Protein AF-A0A679IEU0-F1 (afdb_monomer_lite)

pLDDT: mean 72.23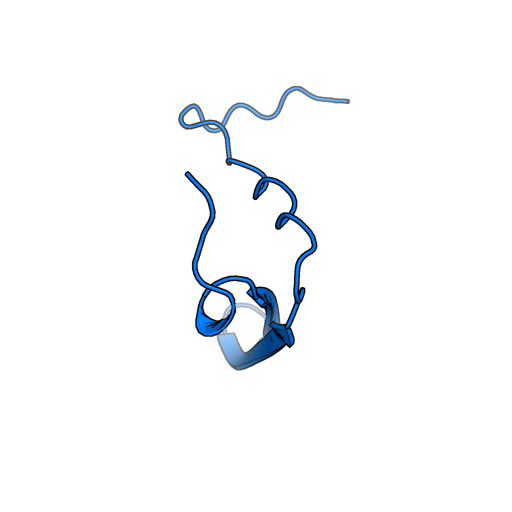, std 9.71, range [49.25, 83.88]

Organism: NCBI:txid1805431

Foldseek 3Di:
DDDPQVPQWDWDWDFDDDDPDTPDIDIDIDGPGRDHRDDDPPCPPVVDDDDD

Radius of gyration: 15.42 Å; chains: 1; bounding box: 28×32×36 Å

Structure (mmCIF, N/CA/C/O backbone):
data_AF-A0A679IEU0-F1
#
_entry.id   AF-A0A679IEU0-F1
#
loop_
_atom_site.group_PDB
_atom_site.id
_atom_site.type_symbol
_atom_site.label_atom_id
_atom_site.label_alt_id
_atom_site.label_comp_id
_atom_site.label_asym_id
_atom_site.label_entity_id
_atom_site.label_seq_id
_atom_site.pdbx_PDB_ins_code
_atom_site.Cartn_x
_atom_site.Cartn_y
_atom_site.Cartn_z
_atom_site.occupancy
_atom_site.B_iso_or_equiv
_atom_site.au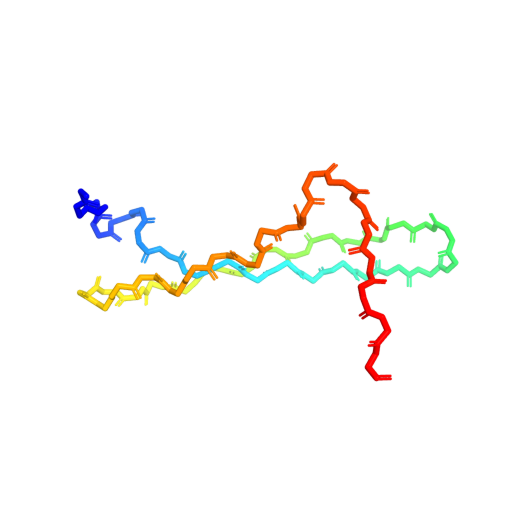th_seq_id
_atom_site.auth_comp_id
_atom_site.auth_asym_id
_atom_site.auth_atom_id
_atom_site.pdbx_PDB_model_num
ATOM 1 N N . MET A 1 1 ? -11.242 16.447 9.045 1.00 60.50 1 MET A N 1
ATOM 2 C CA . MET A 1 1 ? -12.125 15.426 9.644 1.00 60.50 1 MET A CA 1
ATOM 3 C C . MET A 1 1 ? -11.282 14.204 9.995 1.00 60.50 1 MET A C 1
ATOM 5 O O . MET A 1 1 ? -10.485 13.785 9.162 1.00 60.50 1 MET A O 1
ATOM 9 N N . TYR A 1 2 ? -11.361 13.713 11.232 1.00 66.62 2 TYR A N 1
ATOM 10 C CA . TYR A 1 2 ? -10.629 12.524 11.691 1.00 66.62 2 TYR A CA 1
ATOM 11 C C . TYR A 1 2 ? -11.228 11.269 11.037 1.00 66.62 2 TYR A C 1
ATOM 13 O O . TYR A 1 2 ? -12.451 11.130 11.011 1.00 66.62 2 TYR A O 1
ATOM 21 N N . LYS A 1 3 ? -10.397 10.388 10.459 1.00 69.50 3 LYS A N 1
ATOM 22 C CA . LYS A 1 3 ? -10.875 9.109 9.909 1.00 69.50 3 LYS A CA 1
ATOM 23 C C . LYS A 1 3 ? -11.052 8.100 11.052 1.00 69.50 3 LYS A C 1
ATOM 25 O O . LYS A 1 3 ? -10.179 8.046 11.914 1.00 69.50 3 LYS A O 1
ATOM 30 N N . PRO A 1 4 ? -12.117 7.277 11.038 1.00 78.81 4 PRO A N 1
ATOM 31 C CA . PRO A 1 4 ? -12.273 6.179 11.988 1.00 78.81 4 PRO A CA 1
ATOM 32 C C . PRO A 1 4 ? -11.038 5.267 12.009 1.00 78.81 4 PRO A C 1
ATOM 34 O O . PRO A 1 4 ? -10.436 5.033 10.960 1.00 78.81 4 PRO A O 1
ATOM 37 N N . GLN A 1 5 ? -10.678 4.723 13.177 1.00 69.88 5 GLN A N 1
ATOM 38 C CA . GLN A 1 5 ? -9.455 3.924 13.368 1.00 69.88 5 GLN A CA 1
ATOM 39 C C . GLN A 1 5 ? -9.332 2.741 12.406 1.00 69.88 5 GLN A C 1
ATOM 41 O O . GLN A 1 5 ? -8.257 2.507 11.862 1.00 69.88 5 GLN A O 1
ATOM 46 N N . TYR A 1 6 ? -10.436 2.047 12.124 1.00 75.38 6 TYR A N 1
ATOM 47 C CA . TYR A 1 6 ? -10.460 0.924 11.182 1.00 75.38 6 TYR A CA 1
ATOM 48 C C . TYR A 1 6 ? -10.205 1.344 9.718 1.00 75.38 6 TYR A C 1
ATOM 50 O O . TYR A 1 6 ? -9.902 0.504 8.876 1.00 75.38 6 TYR A O 1
ATOM 58 N N . LEU A 1 7 ? -10.294 2.643 9.403 1.00 74.88 7 LEU A N 1
ATOM 59 C CA . LEU A 1 7 ? -9.958 3.229 8.097 1.00 74.88 7 LEU A CA 1
ATOM 60 C C . LEU A 1 7 ? -8.618 3.976 8.105 1.00 74.88 7 LEU A C 1
ATOM 62 O O . LEU A 1 7 ? -8.164 4.431 7.050 1.00 74.88 7 LEU A O 1
ATOM 66 N N . ASN A 1 8 ? -7.987 4.119 9.272 1.00 83.38 8 ASN A N 1
ATOM 67 C CA . ASN A 1 8 ? -6.707 4.790 9.443 1.00 83.38 8 ASN A CA 1
ATOM 68 C C . ASN A 1 8 ? -5.554 3.785 9.312 1.00 83.38 8 ASN A C 1
ATOM 70 O O . ASN A 1 8 ? -4.880 3.431 10.279 1.00 83.38 8 ASN A O 1
ATOM 74 N N . VAL A 1 9 ? -5.370 3.295 8.088 1.00 82.38 9 VAL A N 1
ATOM 75 C CA . VAL A 1 9 ? -4.354 2.295 7.746 1.00 82.38 9 VAL A CA 1
ATOM 76 C C . VAL A 1 9 ? -3.371 2.850 6.721 1.00 82.38 9 VAL A C 1
ATOM 78 O O . VAL A 1 9 ? -3.769 3.548 5.777 1.00 82.38 9 VAL A O 1
ATOM 81 N N . ASP A 1 10 ? -2.094 2.520 6.888 1.00 83.19 10 ASP A N 1
ATOM 82 C CA . ASP A 1 10 ? -1.108 2.661 5.823 1.00 83.19 10 ASP A CA 1
ATOM 83 C C . ASP A 1 10 ? -1.192 1.443 4.901 1.00 83.19 10 ASP A C 1
ATOM 85 O O . ASP A 1 10 ? -1.364 0.308 5.354 1.00 83.19 10 ASP A O 1
ATOM 89 N N . ARG A 1 11 ? -1.154 1.691 3.591 1.00 82.12 11 ARG A N 1
ATOM 90 C CA . ARG A 1 11 ? -1.278 0.649 2.568 1.00 82.12 11 ARG A CA 1
ATOM 91 C C . ARG A 1 11 ? -0.028 0.686 1.719 1.00 82.12 11 ARG A C 1
ATOM 93 O O . ARG A 1 11 ? 0.259 1.699 1.091 1.00 82.12 11 ARG A O 1
ATOM 100 N N . GLN A 1 12 ? 0.679 -0.431 1.688 1.00 79.31 12 GLN A N 1
ATOM 101 C CA . GLN A 1 12 ? 1.844 -0.601 0.837 1.00 79.31 12 GLN A CA 1
ATOM 102 C C . GLN A 1 12 ? 1.521 -1.660 -0.204 1.00 79.31 12 GLN A C 1
ATOM 104 O O . GLN A 1 12 ? 1.187 -2.801 0.124 1.00 79.31 12 GLN A O 1
ATOM 109 N N . GLU A 1 13 ? 1.584 -1.247 -1.463 1.00 80.19 13 GLU A N 1
ATOM 110 C CA . GLU A 1 13 ? 1.386 -2.115 -2.613 1.00 80.19 13 GLU A CA 1
ATOM 111 C C . GLU A 1 13 ? 2.754 -2.506 -3.155 1.00 80.19 13 GLU A C 1
ATOM 113 O O . GLU A 1 13 ? 3.585 -1.653 -3.473 1.00 80.19 13 GLU A O 1
ATOM 118 N N . LYS A 1 14 ? 3.001 -3.812 -3.2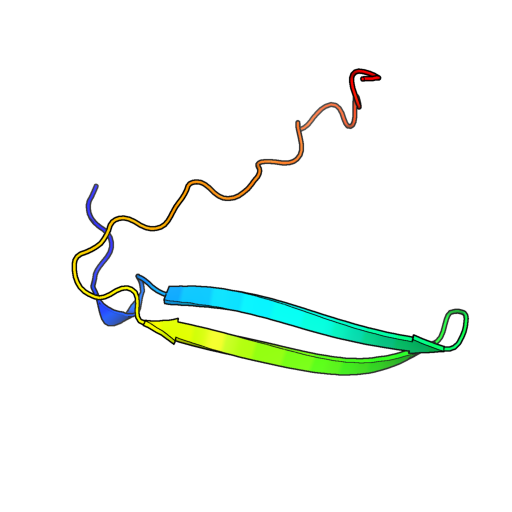39 1.00 76.75 14 LYS A N 1
ATOM 119 C CA . LYS A 1 14 ? 4.191 -4.349 -3.888 1.00 76.75 14 LYS A CA 1
ATOM 120 C C . LYS A 1 14 ? 3.753 -5.170 -5.086 1.00 76.75 14 LYS A C 1
ATOM 122 O O . LYS A 1 14 ? 3.175 -6.248 -4.933 1.00 76.75 14 LYS A O 1
ATOM 127 N N . THR A 1 15 ? 4.055 -4.647 -6.265 1.00 78.12 15 THR A N 1
ATOM 128 C CA . THR A 1 15 ? 3.803 -5.319 -7.537 1.00 78.12 15 THR A CA 1
ATOM 129 C C . THR A 1 15 ? 5.095 -5.961 -8.009 1.00 78.12 15 THR A C 1
ATOM 131 O O . THR A 1 15 ? 6.094 -5.269 -8.207 1.00 78.12 15 THR A O 1
ATOM 134 N N . VAL A 1 16 ? 5.096 -7.285 -8.162 1.00 75.88 16 VAL A N 1
ATOM 135 C CA . VAL A 1 16 ? 6.230 -8.005 -8.752 1.00 75.88 16 VAL A CA 1
ATOM 136 C C . VAL A 1 16 ? 5.942 -8.211 -10.233 1.00 75.88 16 VAL A C 1
ATOM 138 O O . VAL A 1 16 ? 4.983 -8.890 -10.606 1.00 75.88 16 VAL A O 1
ATOM 141 N N . MET A 1 17 ? 6.762 -7.576 -11.069 1.00 78.75 17 MET A N 1
ATOM 142 C CA . MET A 1 17 ? 6.673 -7.632 -12.527 1.00 78.75 17 MET A CA 1
ATOM 143 C C . MET A 1 17 ? 7.908 -8.337 -13.094 1.00 78.75 17 MET A C 1
ATOM 145 O O . MET A 1 17 ? 9.010 -8.130 -12.587 1.00 78.75 17 MET A O 1
ATOM 149 N N . ALA A 1 18 ? 7.739 -9.122 -14.161 1.00 72.06 18 ALA A N 1
ATOM 150 C CA . ALA A 1 18 ? 8.845 -9.484 -15.050 1.00 72.06 18 ALA A CA 1
ATOM 151 C C . ALA A 1 18 ? 8.487 -9.042 -16.473 1.00 72.06 18 ALA A C 1
ATOM 153 O O . ALA A 1 18 ? 7.477 -9.470 -17.036 1.00 72.06 18 ALA A O 1
ATOM 154 N N . GLY A 1 19 ? 9.286 -8.132 -17.034 1.00 80.38 19 GLY A N 1
ATOM 155 C CA . GLY A 1 19 ? 8.939 -7.441 -18.276 1.00 80.38 19 GLY A CA 1
ATOM 156 C C . GLY A 1 19 ? 7.625 -6.664 -18.135 1.00 80.38 19 GLY A C 1
ATOM 157 O O . GLY A 1 19 ? 7.466 -5.883 -17.199 1.00 80.38 19 GLY A O 1
ATOM 158 N N . ASN A 1 20 ? 6.679 -6.916 -19.043 1.00 81.88 20 ASN A N 1
ATOM 159 C CA . ASN A 1 20 ? 5.347 -6.296 -19.041 1.00 81.88 20 ASN A CA 1
ATOM 160 C C . ASN A 1 20 ? 4.281 -7.101 -18.277 1.00 81.88 20 ASN A C 1
ATOM 162 O O . ASN A 1 20 ? 3.123 -6.685 -18.234 1.00 81.88 20 ASN A O 1
ATOM 166 N N . THR A 1 21 ? 4.634 -8.245 -17.687 1.00 69.94 21 THR A N 1
ATOM 167 C CA . THR A 1 21 ? 3.660 -9.150 -17.065 1.00 69.94 21 THR A CA 1
ATOM 168 C C . THR A 1 21 ? 3.688 -9.010 -15.545 1.00 69.94 21 THR A C 1
ATOM 170 O O . THR A 1 21 ? 4.743 -9.108 -14.911 1.00 69.94 21 THR A O 1
ATOM 173 N N . VAL A 1 22 ? 2.514 -8.790 -14.946 1.00 79.12 22 VAL A N 1
ATOM 174 C CA . VAL A 1 22 ? 2.329 -8.740 -13.488 1.00 79.12 22 VAL A CA 1
ATOM 175 C C . VAL A 1 22 ? 2.089 -10.154 -12.965 1.00 79.12 22 VAL A C 1
ATOM 177 O O . VAL A 1 22 ? 1.119 -10.791 -13.360 1.00 79.12 22 VAL A O 1
ATOM 180 N N . TYR A 1 23 ? 2.951 -10.637 -12.066 1.00 72.69 23 TYR A N 1
ATOM 181 C CA . TYR A 1 23 ? 2.827 -11.986 -11.496 1.00 72.69 23 TYR A CA 1
ATOM 182 C C . TYR A 1 23 ? 1.920 -12.004 -10.272 1.00 72.69 23 TYR A C 1
ATOM 184 O O . TYR A 1 23 ? 1.022 -12.832 -10.164 1.00 72.69 23 TYR A O 1
ATOM 192 N N . PHE A 1 24 ? 2.154 -11.084 -9.339 1.00 74.88 24 PHE A N 1
ATOM 193 C CA . PHE A 1 24 ? 1.296 -10.912 -8.178 1.00 74.88 24 PHE A CA 1
ATOM 194 C C . PHE A 1 24 ? 1.370 -9.481 -7.651 1.00 74.88 24 PHE A C 1
ATOM 196 O O . PHE A 1 24 ? 2.432 -8.847 -7.628 1.00 74.88 24 PHE A O 1
ATOM 203 N N . CYS A 1 25 ? 0.222 -9.000 -7.185 1.00 74.31 25 CYS A N 1
ATOM 204 C CA . CYS A 1 25 ? 0.105 -7.791 -6.385 1.00 74.31 25 CYS A CA 1
ATOM 205 C C . CYS A 1 25 ? -0.146 -8.206 -4.940 1.00 74.31 25 CYS A C 1
ATOM 207 O O . CYS A 1 25 ? -1.153 -8.849 -4.642 1.00 74.31 25 CYS A O 1
ATOM 209 N N . LYS A 1 26 ? 0.759 -7.835 -4.033 1.00 79.62 26 LYS A N 1
ATOM 210 C CA . LYS A 1 26 ? 0.540 -7.995 -2.594 1.00 79.62 26 LYS A CA 1
ATOM 211 C C . LYS A 1 26 ? 0.232 -6.635 -1.987 1.00 79.62 26 LYS A C 1
ATOM 213 O O . LYS A 1 26 ? 1.023 -5.703 -2.129 1.00 79.62 26 LYS A O 1
ATOM 218 N N . VAL A 1 27 ? -0.891 -6.552 -1.280 1.00 82.12 27 VAL A N 1
ATOM 219 C CA . VAL A 1 27 ? -1.264 -5.380 -0.485 1.00 82.12 27 VAL A CA 1
ATOM 220 C C . VAL A 1 27 ? -1.028 -5.711 0.981 1.00 82.12 27 VAL A C 1
ATOM 222 O O . VAL A 1 27 ? -1.607 -6.657 1.511 1.00 82.12 27 VAL A O 1
ATOM 225 N N . THR A 1 28 ? -0.162 -4.949 1.637 1.00 82.56 28 THR A N 1
ATOM 226 C CA . THR A 1 28 ? 0.047 -5.033 3.086 1.00 82.56 28 THR A CA 1
ATOM 227 C C . THR A 1 28 ? -0.549 -3.806 3.754 1.00 82.56 28 THR A C 1
ATOM 229 O O . THR A 1 28 ? -0.260 -2.679 3.349 1.00 82.56 28 THR A O 1
ATOM 232 N N . THR A 1 29 ? -1.385 -4.027 4.769 1.00 81.94 29 THR A N 1
ATOM 233 C CA . THR A 1 29 ? -2.055 -2.962 5.523 1.00 81.94 29 THR A CA 1
ATOM 234 C C . THR A 1 29 ? -1.559 -2.933 6.960 1.00 81.94 29 THR A C 1
ATOM 236 O O . THR A 1 29 ? -1.658 -3.945 7.654 1.00 81.94 29 THR A O 1
ATOM 239 N N . THR A 1 30 ? -1.077 -1.784 7.425 1.00 83.75 30 THR A N 1
ATOM 240 C CA . THR A 1 30 ? -0.649 -1.584 8.815 1.00 83.75 30 THR A CA 1
ATOM 241 C C . THR A 1 30 ? -1.554 -0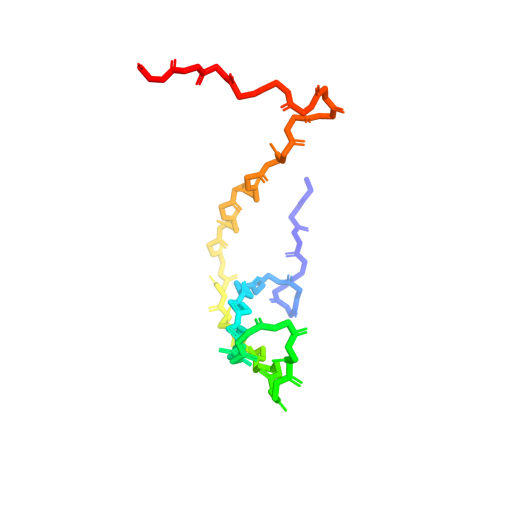.558 9.510 1.00 83.75 30 THR A C 1
ATOM 243 O O . THR A 1 30 ? -1.813 0.516 8.957 1.00 83.75 30 THR A O 1
ATOM 246 N N . PRO A 1 31 ? -2.095 -0.866 10.704 1.00 83.88 31 PRO A N 1
ATOM 247 C CA . PRO A 1 31 ? -2.917 0.080 11.451 1.00 83.88 31 PRO A CA 1
ATOM 248 C C . PRO A 1 31 ? -2.053 1.207 12.027 1.00 83.88 31 PRO A C 1
ATOM 250 O O . PRO A 1 31 ? -1.025 0.953 12.647 1.00 83.88 31 PRO A O 1
ATOM 253 N N . LEU A 1 32 ? -2.493 2.456 11.858 1.00 81.00 32 LEU A N 1
ATOM 254 C CA . LEU A 1 32 ? -1.789 3.645 12.365 1.00 81.00 32 LEU A CA 1
ATOM 255 C C . LE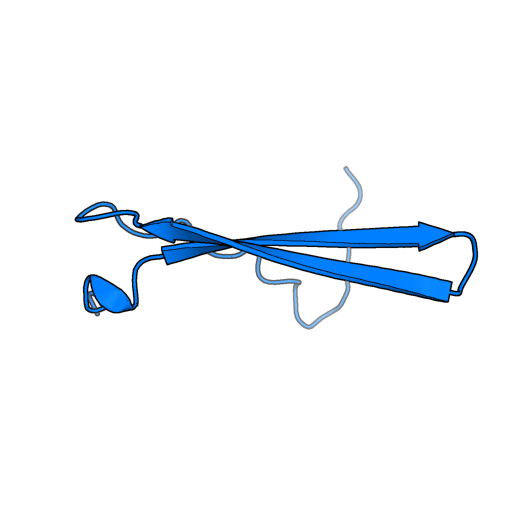U A 1 32 ? -2.294 4.099 13.749 1.00 81.00 32 LEU A C 1
ATOM 257 O O . LEU A 1 32 ? -1.791 5.065 14.324 1.00 81.00 32 LEU A O 1
ATOM 261 N N . GLY A 1 33 ? -3.311 3.423 14.295 1.00 79.69 33 GLY A N 1
ATOM 262 C CA . GLY A 1 33 ? -3.916 3.769 15.580 1.00 79.69 33 GLY A CA 1
ATOM 263 C C . GLY A 1 33 ? -4.468 5.198 15.590 1.00 79.69 33 GLY A C 1
ATOM 264 O O . GLY A 1 33 ? -5.255 5.579 14.721 1.00 79.69 33 GLY A O 1
ATOM 265 N N . TYR A 1 34 ? -4.051 5.995 16.579 1.00 77.25 34 TYR A N 1
ATOM 266 C CA . TYR A 1 34 ? -4.437 7.406 16.716 1.00 77.25 34 TYR A CA 1
ATOM 267 C C . TYR A 1 34 ? -3.585 8.371 15.878 1.00 77.25 34 TYR A C 1
ATOM 269 O O . TYR A 1 34 ? -3.928 9.549 15.778 1.00 77.25 34 TYR A O 1
ATOM 277 N N . GLN A 1 35 ? -2.487 7.905 15.274 1.00 75.94 35 GLN A N 1
ATOM 278 C CA . GLN A 1 35 ? -1.610 8.771 14.490 1.00 75.94 35 GLN A CA 1
ATOM 279 C C . GLN A 1 35 ? -2.281 9.162 13.177 1.00 75.94 35 GLN A C 1
ATOM 281 O O . GLN A 1 35 ? -2.872 8.335 12.487 1.00 75.94 35 GLN A O 1
ATOM 286 N N . LYS A 1 36 ? -2.188 10.437 12.799 1.00 73.25 36 LYS A N 1
ATOM 287 C CA . LYS A 1 36 ? -2.755 10.912 11.536 1.00 73.25 36 LYS A CA 1
ATOM 288 C C . LYS A 1 36 ? -1.985 10.295 10.364 1.00 73.25 36 LYS A C 1
ATOM 290 O O . LYS A 1 36 ? -0.774 10.482 10.278 1.00 73.25 36 LYS A O 1
ATOM 295 N N . LYS A 1 37 ? -2.688 9.617 9.445 1.00 75.38 37 LYS A N 1
ATOM 296 C CA . LYS A 1 37 ? -2.083 9.111 8.204 1.00 75.38 37 LYS A CA 1
ATOM 297 C C . LYS A 1 37 ? -1.343 10.241 7.474 1.00 75.38 37 LYS A C 1
ATOM 299 O O . LYS A 1 37 ? -1.938 11.312 7.288 1.00 75.38 37 LYS A O 1
ATOM 304 N N . PRO A 1 38 ? -0.075 10.033 7.068 1.00 72.00 38 PRO A N 1
ATOM 305 C CA . PRO A 1 38 ? 0.642 11.021 6.279 1.00 72.00 38 PRO A CA 1
ATOM 306 C C . PRO A 1 38 ? -0.118 11.292 4.973 1.00 72.00 38 PRO A C 1
ATOM 308 O O . PRO A 1 38 ? -0.769 10.386 4.442 1.00 72.00 38 PRO A O 1
ATOM 311 N N . PRO A 1 39 ? -0.089 12.533 4.456 1.00 70.81 39 PRO A N 1
ATOM 312 C CA . PRO A 1 39 ? -0.744 12.844 3.196 1.00 70.81 39 PRO A CA 1
ATOM 313 C C . PRO A 1 39 ? -0.174 11.941 2.100 1.00 70.81 39 PRO A C 1
ATOM 315 O O . PRO A 1 39 ? 1.043 11.861 1.918 1.00 70.81 39 PRO A O 1
ATOM 318 N N . GLU A 1 40 ? -1.059 11.245 1.383 1.00 70.00 40 GLU A N 1
ATOM 319 C CA . GLU A 1 40 ? -0.660 10.507 0.188 1.00 70.00 40 GLU A CA 1
ATOM 320 C C . GLU A 1 40 ? -0.000 11.496 -0.771 1.00 70.00 40 GLU A C 1
ATOM 322 O O . GLU A 1 40 ? -0.455 12.637 -0.901 1.00 70.00 40 GLU A O 1
ATOM 327 N N . LYS A 1 41 ? 1.102 11.089 -1.410 1.00 64.94 41 LYS A N 1
ATOM 328 C CA . LYS A 1 41 ? 1.729 11.914 -2.443 1.00 64.94 41 LYS A CA 1
ATOM 329 C C . LYS A 1 41 ? 0.712 12.074 -3.566 1.00 64.94 41 LYS A C 1
ATOM 331 O O . LYS A 1 41 ? 0.560 11.188 -4.400 1.00 64.94 41 LYS A O 1
ATOM 336 N N . ILE A 1 42 ? -0.002 13.195 -3.558 1.00 57.97 42 ILE A N 1
ATOM 337 C CA . ILE A 1 42 ? -0.919 13.570 -4.622 1.00 57.97 42 ILE A CA 1
ATOM 338 C C . ILE A 1 42 ? -0.040 13.734 -5.858 1.00 57.97 42 ILE A C 1
ATOM 340 O O . ILE A 1 42 ? 0.764 14.664 -5.938 1.00 57.97 42 ILE A O 1
ATOM 344 N N . ALA A 1 43 ? -0.144 12.803 -6.806 1.00 57.47 43 ALA A N 1
ATOM 345 C CA . ALA A 1 43 ? 0.377 13.046 -8.137 1.00 57.47 43 ALA A CA 1
ATOM 346 C C . ALA A 1 43 ? -0.319 14.316 -8.634 1.00 57.47 43 ALA A C 1
ATOM 348 O O . ALA A 1 43 ? -1.548 14.356 -8.719 1.00 57.47 43 ALA A O 1
ATOM 349 N N . ASN A 1 44 ? 0.449 15.382 -8.874 1.00 55.81 44 ASN A N 1
ATOM 350 C CA . ASN A 1 44 ? -0.092 16.620 -9.423 1.00 55.81 44 ASN A CA 1
ATOM 351 C C . ASN A 1 44 ? -0.973 16.267 -10.628 1.00 55.81 44 ASN A C 1
ATOM 353 O O . ASN A 1 44 ? -0.500 15.589 -11.542 1.00 55.81 44 ASN A O 1
ATOM 357 N N . LYS A 1 45 ? -2.230 16.741 -10.652 1.00 55.50 45 LYS A N 1
ATOM 358 C CA . LYS A 1 45 ? -3.163 16.509 -11.777 1.00 55.50 45 LYS A CA 1
ATOM 359 C C . LYS A 1 45 ? -2.555 16.865 -13.139 1.00 55.50 45 LYS A C 1
ATOM 361 O O . LYS A 1 45 ? -2.991 16.343 -14.153 1.00 55.50 45 LYS A O 1
ATOM 366 N N . SER A 1 46 ? -1.555 17.747 -13.165 1.00 63.91 46 SER A N 1
ATOM 367 C CA . SER A 1 46 ? -0.875 18.199 -14.377 1.00 63.91 46 SER A CA 1
ATOM 368 C C . SER A 1 46 ? 0.202 17.248 -14.912 1.00 63.91 46 SER A C 1
ATOM 370 O O . SER A 1 46 ? 0.796 17.562 -15.938 1.00 63.91 46 SER A O 1
ATOM 372 N N . GLY A 1 47 ? 0.538 16.149 -14.223 1.00 56.72 47 GLY A N 1
ATOM 373 C CA . GLY A 1 47 ? 1.623 15.240 -14.629 1.00 56.72 47 GLY A CA 1
ATOM 374 C C . GLY A 1 47 ? 3.023 15.879 -14.655 1.00 56.72 47 GLY A C 1
ATOM 375 O O . GLY A 1 47 ? 4.007 15.205 -14.956 1.00 56.72 47 GLY A O 1
ATOM 376 N N . ARG A 1 48 ? 3.143 17.173 -14.321 1.00 60.25 48 ARG A N 1
ATOM 377 C CA . ARG A 1 48 ? 4.404 17.913 -14.352 1.00 60.25 48 ARG A CA 1
ATOM 378 C C . ARG A 1 48 ? 5.286 17.470 -13.194 1.00 60.25 48 ARG A C 1
ATOM 380 O O . ARG A 1 48 ? 5.029 17.782 -12.030 1.00 60.25 48 ARG A O 1
ATOM 387 N N . ARG A 1 49 ? 6.344 16.743 -13.539 1.00 57.94 49 ARG A N 1
ATOM 388 C CA . ARG A 1 49 ? 7.500 16.522 -12.674 1.00 57.94 49 ARG A CA 1
ATOM 389 C C . ARG A 1 49 ? 8.368 17.772 -12.774 1.00 57.94 49 ARG A C 1
ATOM 391 O O . ARG A 1 49 ? 8.934 18.030 -13.830 1.00 57.94 49 ARG A O 1
ATOM 398 N N . PHE A 1 50 ? 8.440 18.561 -11.707 1.00 55.81 50 PHE A N 1
ATOM 399 C CA . PHE A 1 50 ? 9.503 19.555 -11.596 1.00 55.81 50 PHE A CA 1
ATOM 400 C C . PHE A 1 50 ? 10.801 18.777 -11.372 1.00 55.81 50 PHE A C 1
ATOM 402 O O . PHE A 1 50 ? 10.873 17.959 -10.450 1.00 55.81 50 PHE A O 1
ATOM 409 N N . ALA A 1 51 ? 11.755 18.931 -12.292 1.00 50.50 51 ALA A N 1
ATOM 410 C CA . ALA A 1 51 ? 13.075 18.328 -12.164 1.00 50.50 51 ALA A CA 1
ATOM 411 C C . ALA A 1 51 ? 13.713 18.775 -10.837 1.00 50.50 51 ALA A C 1
ATOM 413 O O . ALA A 1 51 ? 13.472 19.897 -10.387 1.00 50.50 51 ALA A O 1
ATOM 414 N N . ARG A 1 52 ? 14.447 17.858 -10.198 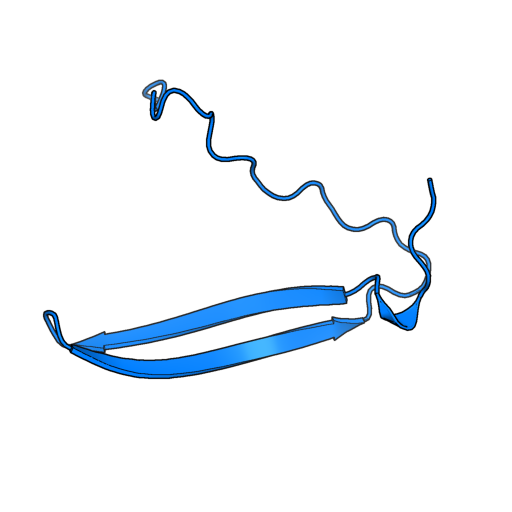1.00 49.25 52 ARG A N 1
ATOM 415 C CA . ARG A 1 52 ? 15.289 18.170 -9.039 1.00 49.25 52 ARG A CA 1
ATOM 416 C C . ARG A 1 52 ? 16.492 18.991 -9.465 1.00 49.25 52 ARG A C 1
ATOM 418 O O . ARG A 1 52 ? 16.982 18.723 -10.583 1.00 49.25 52 ARG A O 1
#

Sequence (52 aa):
MYKPQYLNVDRQEKTVMAGNTVYFCKVTTTPLGYQKKPPEKIANKSGRRFAR

Secondary structure (DSSP, 8-state):
-PPPGGG-EEEEEEEEEETTEEEEEEEEEEE-TTSPPPPP----TT------